Protein AF-A0A957CFU8-F1 (afdb_monomer)

pLDDT: mean 77.12, std 22.47, range [31.42, 98.62]

Sequence (168 aa):
MIFRQISWQINKDLVLYLFSLVLMLSSCGPAPNKDANTLPDQAYPTQLNSSNTAQEGYPVITEENPNGIAVGLDKPIIEGSTIVTGYGPAGLAIQI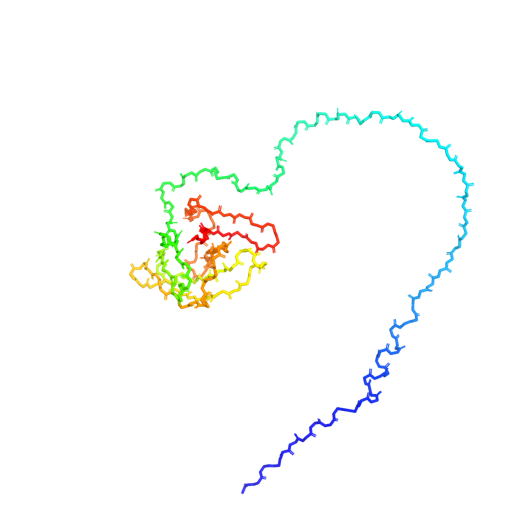INVTFMGEELGTGSIGSDGTFSVPVTPIENGIRIGLLADLNSIGLTNNDVIPGEEAINIPQVGYFIDSFVVR

Mean predicted aligned error: 16.63 Å

Structure (mmCIF, N/CA/C/O backbone):
data_AF-A0A957CFU8-F1
#
_entry.id   AF-A0A957CFU8-F1
#
loop_
_atom_site.group_PDB
_atom_site.id
_atom_site.type_symbol
_atom_site.label_atom_id
_atom_site.label_alt_id
_atom_site.label_comp_id
_atom_site.label_asym_id
_atom_site.label_entity_id
_atom_site.label_seq_id
_atom_site.pdbx_PDB_ins_code
_atom_site.Cartn_x
_atom_site.Cartn_y
_atom_site.Cartn_z
_atom_site.occupancy
_atom_site.B_iso_or_equiv
_atom_site.auth_seq_id
_atom_site.auth_comp_id
_atom_site.auth_asym_id
_atom_site.auth_atom_id
_atom_site.pdbx_PDB_model_num
ATOM 1 N N . MET A 1 1 ? 33.597 -28.863 27.032 1.00 41.53 1 MET A N 1
ATOM 2 C CA . MET A 1 1 ? 33.550 -27.555 26.342 1.00 41.53 1 MET A CA 1
ATOM 3 C C . MET A 1 1 ? 32.626 -26.645 27.132 1.00 41.53 1 MET A C 1
ATOM 5 O O . MET A 1 1 ? 31.442 -26.931 27.205 1.00 41.53 1 MET A O 1
ATOM 9 N N . ILE A 1 2 ? 33.179 -25.638 27.809 1.00 41.94 2 ILE A N 1
ATOM 10 C CA . ILE A 1 2 ? 32.452 -24.693 28.670 1.00 41.94 2 ILE A CA 1
ATOM 11 C C . ILE A 1 2 ? 32.766 -23.304 28.112 1.00 41.94 2 ILE A C 1
ATOM 13 O O . ILE A 1 2 ? 33.896 -22.845 28.254 1.00 41.94 2 ILE A O 1
ATOM 17 N N . PHE A 1 3 ? 31.806 -22.663 27.443 1.00 44.06 3 PHE A N 1
ATOM 18 C CA . PHE A 1 3 ? 31.933 -21.272 26.999 1.00 44.06 3 PHE A CA 1
ATOM 19 C C . PHE A 1 3 ? 31.222 -20.363 28.003 1.00 44.06 3 PHE A C 1
ATOM 21 O O . PHE A 1 3 ? 30.031 -20.507 28.272 1.00 44.06 3 PHE A O 1
ATOM 28 N N . ARG A 1 4 ? 32.008 -19.477 28.620 1.00 48.03 4 ARG A N 1
ATOM 29 C CA . ARG A 1 4 ? 31.594 -18.542 29.668 1.00 48.03 4 ARG A CA 1
ATOM 30 C C . ARG A 1 4 ? 30.866 -17.341 29.061 1.00 48.03 4 ARG A C 1
ATOM 32 O O . ARG A 1 4 ? 31.332 -16.757 28.090 1.00 48.03 4 ARG A O 1
ATOM 39 N N . GLN A 1 5 ? 29.747 -16.979 29.681 1.00 45.47 5 GLN A N 1
ATOM 40 C CA . GLN A 1 5 ? 28.975 -15.764 29.428 1.00 45.47 5 GLN A CA 1
ATOM 41 C C . GLN A 1 5 ? 29.829 -14.520 29.740 1.00 45.47 5 GLN A C 1
ATO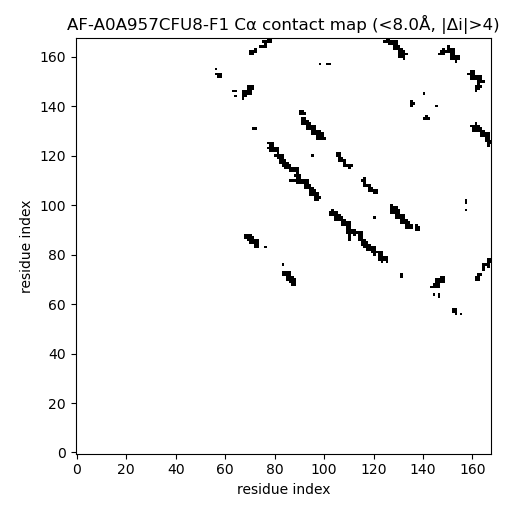M 43 O O . GLN A 1 5 ? 30.378 -14.410 30.838 1.00 45.47 5 GLN A O 1
ATOM 48 N N . ILE A 1 6 ? 29.943 -13.594 28.785 1.00 56.66 6 ILE A N 1
ATOM 49 C CA . ILE A 1 6 ? 30.526 -12.258 28.973 1.00 56.66 6 ILE A CA 1
ATOM 50 C C . ILE A 1 6 ? 29.391 -11.308 29.357 1.00 56.66 6 ILE A C 1
ATOM 52 O O . ILE A 1 6 ? 28.480 -11.058 28.574 1.00 56.66 6 ILE A O 1
ATOM 56 N N . SER A 1 7 ? 29.439 -10.816 30.593 1.00 45.81 7 SER A N 1
ATOM 57 C CA . SER A 1 7 ? 28.526 -9.803 31.117 1.00 45.81 7 SER A CA 1
ATOM 58 C C . SER A 1 7 ? 29.156 -8.426 30.889 1.00 45.81 7 SER A C 1
ATOM 60 O O . SER A 1 7 ? 30.218 -8.138 31.440 1.00 45.81 7 SER A O 1
ATOM 62 N N . TRP A 1 8 ? 28.544 -7.592 30.045 1.00 50.38 8 TRP A N 1
ATOM 63 C CA . TRP A 1 8 ? 28.949 -6.199 29.827 1.00 50.38 8 TRP A CA 1
ATOM 64 C C . TRP A 1 8 ? 28.307 -5.311 30.904 1.00 50.38 8 TRP A C 1
ATOM 66 O O . TRP A 1 8 ? 27.143 -4.931 30.812 1.00 50.38 8 TRP A O 1
ATOM 76 N N . GLN A 1 9 ? 29.066 -4.991 31.952 1.00 56.41 9 GLN A N 1
ATOM 77 C CA . GLN A 1 9 ? 28.704 -3.955 32.922 1.00 56.41 9 GLN A CA 1
ATOM 78 C C . GLN A 1 9 ? 29.098 -2.586 32.352 1.00 56.41 9 GLN A C 1
ATOM 80 O O . GLN A 1 9 ? 30.270 -2.219 32.341 1.00 56.41 9 GLN A O 1
ATOM 85 N N . ILE A 1 10 ? 28.116 -1.834 31.851 1.00 64.25 10 ILE A N 1
ATOM 86 C CA . ILE A 1 10 ? 28.296 -0.434 31.450 1.00 64.25 10 ILE A CA 1
ATOM 87 C C . ILE A 1 10 ? 28.307 0.421 32.726 1.00 64.25 10 ILE A C 1
ATOM 89 O O . ILE A 1 10 ? 27.304 0.507 33.437 1.00 64.25 10 ILE A O 1
ATOM 93 N N . ASN A 1 11 ? 29.454 1.037 33.025 1.00 66.06 11 ASN A N 1
ATOM 94 C CA . ASN A 1 11 ? 29.646 1.886 34.201 1.00 66.06 11 ASN A CA 1
ATOM 95 C C . ASN A 1 11 ? 28.849 3.193 34.055 1.00 66.06 11 ASN A C 1
ATOM 97 O O . ASN A 1 11 ? 29.149 4.024 33.197 1.00 66.06 11 ASN A O 1
ATOM 101 N N . LYS A 1 12 ? 27.841 3.378 34.916 1.00 59.38 12 LYS A N 1
ATOM 102 C CA . LYS A 1 12 ? 26.939 4.547 34.931 1.00 59.38 12 LYS A CA 1
ATOM 103 C C . LYS A 1 12 ? 27.669 5.884 35.120 1.00 59.38 12 LYS A C 1
ATOM 105 O O . LYS A 1 12 ? 27.192 6.905 34.634 1.00 59.38 12 LYS A O 1
ATOM 110 N N . ASP A 1 13 ? 28.851 5.863 35.731 1.00 58.47 13 ASP A N 1
ATOM 111 C CA . ASP A 1 13 ? 29.666 7.059 35.964 1.00 58.47 13 ASP A CA 1
ATOM 112 C C . ASP A 1 13 ? 30.253 7.646 34.666 1.00 58.47 13 ASP A C 1
ATOM 114 O O . ASP A 1 13 ? 30.460 8.855 34.569 1.00 58.47 13 ASP A O 1
ATOM 118 N N . LEU A 1 14 ? 30.449 6.819 33.627 1.00 57.47 14 LEU A N 1
ATOM 119 C CA . LEU A 1 14 ? 30.958 7.265 32.324 1.00 57.47 14 LEU A CA 1
ATOM 120 C C . LEU A 1 14 ? 29.891 8.037 31.521 1.00 57.47 14 LEU A C 1
ATOM 122 O O . LEU A 1 14 ? 30.212 8.977 30.796 1.00 57.47 14 LEU A O 1
ATOM 126 N N . VAL A 1 15 ? 28.614 7.669 31.682 1.00 60.88 15 VAL A N 1
ATOM 127 C CA . VAL A 1 15 ? 27.474 8.327 31.016 1.00 60.88 15 VAL A CA 1
ATOM 128 C C . VAL A 1 15 ? 27.216 9.713 31.616 1.00 60.88 15 VAL A C 1
ATOM 130 O O . VAL A 1 15 ? 26.876 10.648 30.892 1.00 60.88 15 VAL A O 1
ATOM 133 N N . 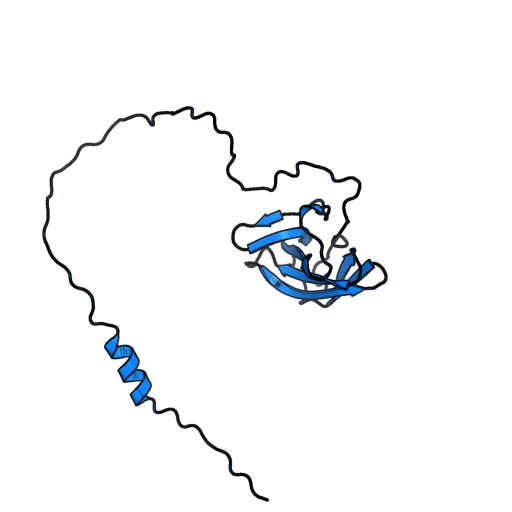LEU A 1 16 ? 27.451 9.875 32.923 1.00 56.53 16 LEU A N 1
ATOM 134 C CA . LEU A 1 16 ? 27.276 11.154 33.613 1.00 56.53 16 LEU A CA 1
ATOM 135 C C . LEU A 1 16 ? 28.310 12.206 33.170 1.00 56.53 16 LEU A C 1
ATOM 137 O O . LEU A 1 16 ? 27.973 13.380 33.019 1.00 56.53 16 LEU A O 1
ATOM 141 N N . TYR A 1 17 ? 29.553 11.789 32.901 1.00 59.34 17 TYR A N 1
ATOM 142 C CA . TYR A 1 17 ? 30.612 12.698 32.448 1.00 59.34 17 TYR A CA 1
ATOM 143 C C . TYR A 1 17 ? 30.419 13.188 31.007 1.00 59.34 17 TYR A C 1
ATOM 145 O O . TYR A 1 17 ? 30.732 14.342 30.715 1.00 59.34 17 TYR A O 1
ATOM 153 N N . LEU A 1 18 ? 29.857 12.360 30.118 1.00 58.09 18 LEU A N 1
ATOM 154 C CA . LEU A 1 18 ? 29.592 12.762 28.732 1.00 58.09 18 LEU A CA 1
ATOM 155 C C . LEU A 1 18 ? 28.492 13.839 28.648 1.00 58.09 18 LEU A C 1
ATOM 157 O O . LEU A 1 18 ? 28.568 14.739 27.816 1.00 58.09 18 LEU A O 1
ATOM 161 N N . PHE A 1 19 ? 27.500 13.784 29.544 1.00 58.03 19 PHE A N 1
ATOM 162 C CA . PHE A 1 19 ? 26.388 14.740 29.576 1.00 58.03 19 PHE A CA 1
ATOM 163 C C . PHE A 1 19 ? 26.793 16.110 30.150 1.00 58.03 19 PHE A C 1
ATOM 165 O O . PHE A 1 19 ? 26.271 17.141 29.732 1.00 58.03 19 PHE A O 1
ATOM 172 N N . SER A 1 20 ? 27.772 16.150 31.062 1.00 57.66 20 SER A N 1
ATOM 173 C CA . SER A 1 20 ? 28.209 17.401 31.699 1.00 57.66 20 SER A CA 1
ATOM 174 C C . SER A 1 20 ? 29.170 18.247 30.847 1.00 57.66 20 SER A C 1
ATOM 176 O O . SER A 1 20 ? 29.364 19.421 31.157 1.00 57.66 20 SER A O 1
ATOM 178 N N . LEU A 1 21 ? 29.762 17.696 29.779 1.00 52.44 21 LEU A N 1
ATOM 179 C CA . LEU A 1 21 ? 30.715 18.417 28.918 1.00 52.44 21 LEU A CA 1
ATOM 180 C C . LEU A 1 21 ? 30.031 19.277 27.832 1.00 52.44 21 LEU A C 1
ATOM 182 O O . LEU A 1 21 ? 30.657 20.169 27.267 1.00 52.44 21 LEU A O 1
ATOM 186 N N . VAL A 1 22 ? 28.741 19.060 27.557 1.00 56.50 22 VAL A N 1
ATOM 187 C CA . VAL A 1 22 ? 28.019 19.712 26.442 1.00 56.50 22 VAL A CA 1
ATOM 188 C C . VAL A 1 22 ? 27.451 21.102 26.806 1.00 56.50 22 VAL A C 1
ATOM 190 O O . VAL A 1 22 ? 27.048 21.856 25.927 1.00 56.50 22 VAL A O 1
ATOM 193 N N . LEU A 1 23 ? 27.472 21.512 28.080 1.00 55.75 23 LEU A N 1
ATOM 194 C CA . LEU A 1 23 ? 26.757 22.709 28.568 1.00 55.75 23 LEU A CA 1
ATOM 195 C C . LEU A 1 23 ? 27.581 24.014 28.676 1.00 55.75 23 LEU A C 1
ATOM 197 O O . LEU A 1 23 ? 27.134 24.955 29.326 1.00 55.75 23 LEU A O 1
ATOM 201 N N . MET A 1 24 ? 28.759 24.123 28.048 1.00 53.00 24 MET A N 1
ATOM 202 C CA . MET A 1 24 ? 29.668 25.279 28.233 1.00 53.00 24 MET A CA 1
ATOM 203 C C . MET A 1 24 ? 29.992 26.073 26.955 1.00 53.00 24 MET A C 1
ATOM 205 O O . MET A 1 24 ? 31.105 26.566 26.797 1.00 53.00 24 MET A O 1
ATOM 209 N N . LEU A 1 25 ? 29.027 26.254 26.047 1.00 58.53 25 LEU A N 1
ATOM 210 C CA . LEU A 1 25 ? 29.159 27.209 24.935 1.00 58.53 25 LEU A CA 1
ATOM 211 C C . LEU A 1 25 ? 27.885 28.047 24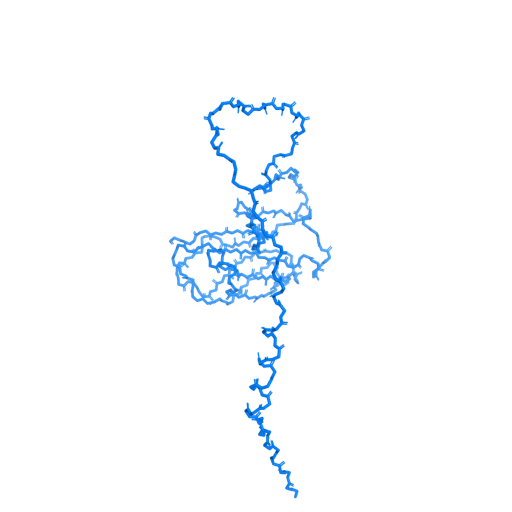.773 1.00 58.53 25 LEU A C 1
ATOM 213 O O . LEU A 1 25 ? 27.052 27.815 23.903 1.00 58.53 25 LEU A O 1
ATOM 217 N N . SER A 1 26 ? 27.733 29.062 25.619 1.00 48.91 26 SER A N 1
ATOM 218 C CA . SER A 1 26 ? 26.830 30.189 25.365 1.00 48.91 26 SER A CA 1
ATOM 219 C C . SER A 1 26 ? 27.528 31.477 25.787 1.00 48.91 26 SER A C 1
ATOM 221 O O . SER A 1 26 ? 27.381 31.970 26.900 1.00 48.91 26 SER A O 1
ATOM 223 N N . SER A 1 27 ? 28.359 31.974 24.871 1.00 44.06 27 SER A N 1
ATOM 224 C CA . SER A 1 27 ? 28.918 33.324 24.894 1.00 44.06 27 SER A CA 1
ATOM 225 C C . SER A 1 27 ? 27.808 34.315 24.530 1.00 44.06 27 SER A C 1
ATOM 227 O O . SER A 1 27 ? 27.194 34.175 23.474 1.00 44.06 27 SER A O 1
ATOM 229 N N . CYS A 1 28 ? 27.531 35.295 25.393 1.00 57.03 28 CYS A N 1
ATOM 230 C CA . CYS A 1 28 ? 26.598 36.386 25.113 1.00 57.03 28 CYS A CA 1
ATOM 231 C C . CYS A 1 28 ? 27.225 37.740 25.478 1.00 57.03 28 CYS A C 1
ATOM 233 O O . CYS A 1 28 ? 27.702 37.926 26.598 1.00 57.03 28 CYS A O 1
ATOM 235 N N . GLY A 1 29 ? 27.170 38.685 24.535 1.00 53.66 29 GLY A N 1
ATOM 236 C CA . GLY A 1 29 ? 27.312 40.132 24.746 1.00 53.66 29 GLY A CA 1
ATOM 237 C C . GLY A 1 29 ? 27.396 40.907 23.412 1.00 53.66 29 GLY A C 1
ATOM 238 O O . GLY A 1 29 ? 27.755 40.285 22.412 1.00 53.66 29 GLY A O 1
ATOM 239 N N . PRO A 1 30 ? 27.174 42.246 23.353 1.00 55.56 30 PRO A N 1
ATOM 240 C CA . PRO A 1 30 ? 26.425 43.115 24.275 1.00 55.56 30 PRO A CA 1
ATOM 241 C C . PRO A 1 30 ? 25.434 44.131 23.611 1.00 55.56 30 PRO A C 1
ATOM 243 O O . PRO A 1 30 ? 25.621 44.560 22.480 1.00 55.56 30 PRO A O 1
ATOM 246 N N . ALA A 1 31 ? 24.471 44.588 24.435 1.00 52.31 31 ALA A N 1
ATOM 247 C CA . ALA A 1 31 ? 23.851 45.933 24.569 1.00 52.31 31 ALA A CA 1
ATOM 248 C C . ALA A 1 31 ? 22.926 46.596 23.493 1.00 52.31 31 ALA A C 1
ATOM 250 O O . ALA A 1 31 ? 22.937 46.229 22.325 1.00 52.31 31 ALA A O 1
ATOM 251 N N . PRO A 1 32 ? 22.062 47.557 23.925 1.00 57.25 32 PRO A N 1
ATOM 252 C CA . PRO A 1 32 ? 20.733 47.824 23.361 1.00 57.25 32 PRO A CA 1
ATOM 253 C C . PRO A 1 32 ? 20.639 49.122 22.541 1.00 57.25 32 PRO A C 1
ATOM 255 O O . PRO A 1 32 ? 21.435 50.033 22.732 1.00 57.25 32 PRO A O 1
ATOM 258 N N . ASN A 1 33 ? 19.565 49.265 21.759 1.00 44.81 33 ASN A N 1
ATOM 259 C CA . ASN A 1 33 ? 18.952 50.569 21.490 1.00 44.81 33 ASN A CA 1
ATOM 260 C C . ASN A 1 33 ? 17.428 50.431 21.517 1.00 44.81 33 ASN A C 1
ATOM 262 O O . ASN A 1 33 ? 16.842 49.643 20.776 1.00 44.81 33 ASN A O 1
ATOM 266 N N . LYS A 1 34 ? 16.802 51.185 22.423 1.00 50.03 34 LYS A N 1
ATOM 267 C CA . LYS A 1 34 ? 15.377 51.491 22.374 1.00 50.03 34 LYS A CA 1
ATOM 268 C C . LYS A 1 34 ? 15.245 52.793 21.607 1.00 50.03 34 LYS A C 1
ATOM 270 O O . LYS A 1 34 ? 15.693 53.802 22.127 1.00 50.03 34 LYS A O 1
ATOM 275 N N . ASP A 1 35 ? 14.558 52.759 20.477 1.00 50.06 35 ASP A N 1
ATOM 276 C CA . ASP A 1 35 ? 13.787 53.903 20.011 1.00 50.06 35 ASP A CA 1
ATOM 277 C C . ASP A 1 35 ? 12.414 53.412 19.560 1.00 50.06 35 ASP A C 1
ATOM 279 O O . ASP A 1 35 ? 12.247 52.318 19.018 1.00 50.06 35 ASP A O 1
ATOM 283 N N . ALA A 1 36 ? 11.418 54.188 19.961 1.00 43.41 36 ALA A N 1
ATOM 284 C CA . ALA A 1 36 ? 10.029 53.808 20.084 1.00 43.41 36 ALA A CA 1
ATOM 285 C C . ALA A 1 36 ? 9.217 54.078 18.809 1.00 43.41 36 ALA A C 1
ATOM 287 O O . ALA A 1 36 ? 9.508 55.002 18.063 1.00 43.41 36 ALA A O 1
ATOM 288 N N . ASN A 1 37 ? 8.144 53.292 18.666 1.00 46.75 37 ASN A N 1
ATOM 289 C CA . ASN A 1 37 ? 6.879 53.569 17.976 1.00 46.75 37 ASN A CA 1
ATOM 290 C C . ASN A 1 37 ? 6.905 54.344 16.648 1.00 46.75 37 ASN A C 1
ATOM 292 O O . ASN A 1 37 ? 7.042 55.560 16.635 1.00 46.75 37 ASN A O 1
ATOM 296 N N . THR A 1 38 ? 6.494 53.668 15.571 1.00 36.66 38 THR A N 1
ATOM 297 C CA . THR A 1 38 ? 5.437 54.152 14.655 1.00 36.66 38 THR A CA 1
ATOM 298 C C . THR A 1 38 ? 4.966 53.002 13.750 1.00 36.66 38 THR A C 1
ATOM 300 O O . THR A 1 38 ? 5.670 52.561 12.853 1.00 36.66 38 THR A O 1
ATOM 303 N N . LEU A 1 39 ? 3.755 52.499 13.994 1.00 47.50 39 LEU A N 1
ATOM 304 C CA . LEU A 1 39 ? 2.855 52.032 12.929 1.00 47.50 39 LEU A CA 1
ATOM 305 C C . LEU A 1 39 ? 1.893 53.211 12.672 1.00 47.50 39 LEU A C 1
ATOM 307 O O . LEU A 1 39 ? 1.608 53.914 13.648 1.00 47.50 39 LEU A O 1
ATOM 311 N N . PRO A 1 40 ? 1.365 53.452 11.453 1.00 49.12 40 PRO A N 1
ATOM 312 C CA . PRO A 1 40 ? 1.005 52.431 10.464 1.00 49.12 40 PRO A CA 1
ATOM 313 C C . PRO A 1 40 ? 1.287 52.811 8.987 1.00 49.12 40 PRO A C 1
ATOM 315 O O . PRO A 1 40 ? 1.753 53.901 8.676 1.00 49.12 40 PRO A O 1
ATOM 318 N N . ASP A 1 41 ? 0.892 51.901 8.093 1.00 41.19 41 ASP A N 1
ATOM 319 C CA . ASP A 1 41 ? 0.455 52.175 6.715 1.00 41.19 41 ASP A CA 1
ATOM 320 C C . ASP A 1 41 ? 1.527 52.220 5.607 1.00 41.19 41 ASP A C 1
ATOM 322 O O . ASP A 1 41 ? 1.958 53.269 5.128 1.00 41.19 41 ASP A O 1
ATOM 326 N N . GLN A 1 42 ? 1.899 51.034 5.118 1.00 38.06 42 GLN A N 1
ATOM 327 C CA . GLN A 1 42 ? 2.318 50.858 3.728 1.00 38.06 42 GLN A CA 1
ATOM 328 C C . GLN A 1 42 ? 1.628 49.616 3.166 1.00 38.06 42 GLN A C 1
ATOM 330 O O . GLN A 1 42 ? 1.841 48.494 3.630 1.00 38.06 42 GLN A O 1
ATOM 335 N N . ALA A 1 43 ? 0.765 49.859 2.181 1.00 38.59 43 ALA A N 1
ATOM 336 C CA . ALA A 1 43 ? 0.138 48.860 1.337 1.00 38.59 43 ALA A CA 1
ATOM 337 C C . ALA A 1 43 ? 1.168 47.835 0.839 1.00 38.59 43 ALA A C 1
ATOM 339 O O . ALA A 1 43 ? 2.268 48.201 0.426 1.00 38.59 43 ALA A O 1
ATOM 340 N N . TYR A 1 44 ? 0.796 46.554 0.845 1.00 41.84 44 TYR A N 1
ATOM 341 C CA . TYR A 1 44 ? 1.590 45.517 0.193 1.00 41.84 44 TYR A CA 1
ATOM 342 C C . TYR A 1 44 ? 1.733 45.885 -1.294 1.00 41.84 44 TYR A C 1
ATOM 344 O O . TYR A 1 44 ? 0.708 46.006 -1.974 1.00 41.84 44 TYR A O 1
ATOM 352 N N . PRO A 1 45 ? 2.949 46.068 -1.838 1.00 51.50 45 PRO A N 1
ATOM 353 C CA . PRO A 1 45 ? 3.095 46.190 -3.276 1.00 51.50 45 PRO A CA 1
ATOM 354 C C . PRO A 1 45 ? 2.681 44.856 -3.906 1.00 51.50 45 PRO A C 1
ATOM 356 O O . PRO A 1 45 ? 3.310 43.822 -3.684 1.00 51.50 45 PRO A O 1
ATOM 359 N N . THR A 1 46 ? 1.619 44.872 -4.712 1.00 43.09 46 THR A N 1
ATOM 360 C CA . THR A 1 46 ? 1.367 43.814 -5.692 1.00 43.09 46 THR A CA 1
ATOM 361 C C . THR A 1 46 ? 2.406 43.985 -6.792 1.00 43.09 46 THR A C 1
ATOM 363 O O . THR A 1 46 ? 2.206 44.718 -7.757 1.00 43.09 46 THR A O 1
ATOM 366 N N . GLN A 1 47 ? 3.554 43.326 -6.645 1.00 40.00 47 GLN A N 1
ATOM 367 C CA . GLN A 1 47 ? 4.367 43.026 -7.812 1.00 40.00 47 GLN A CA 1
ATOM 368 C C . GLN A 1 47 ? 3.695 41.868 -8.538 1.00 40.00 47 GLN A C 1
ATOM 370 O O . GLN A 1 47 ? 3.776 40.712 -8.126 1.00 40.00 47 GLN A O 1
ATOM 375 N N . LEU A 1 48 ? 2.984 42.214 -9.609 1.00 45.28 48 LEU A N 1
ATOM 376 C CA . LEU A 1 48 ? 2.477 41.275 -10.595 1.00 45.28 48 LEU A CA 1
ATOM 377 C C . LEU A 1 48 ? 3.679 40.722 -11.373 1.00 45.28 48 LEU A C 1
ATOM 379 O O . LEU A 1 48 ? 3.988 41.152 -12.481 1.00 45.28 48 LEU A O 1
ATOM 383 N N . ASN A 1 49 ? 4.404 39.801 -10.744 1.00 31.42 49 ASN A N 1
ATOM 384 C CA . ASN A 1 49 ? 5.375 38.966 -11.424 1.00 31.42 49 ASN A CA 1
ATOM 385 C C . ASN A 1 49 ? 4.599 37.796 -12.019 1.00 31.42 49 ASN A C 1
ATOM 387 O O . ASN A 1 49 ? 4.290 36.821 -11.337 1.00 31.42 49 ASN A O 1
ATOM 391 N N . SER A 1 50 ? 4.253 37.928 -13.297 1.00 44.56 50 SER A N 1
ATOM 392 C CA . SER A 1 50 ? 3.744 36.839 -14.124 1.00 44.56 50 SER A CA 1
ATOM 393 C C . SER A 1 50 ? 4.839 35.792 -14.336 1.00 44.56 50 SER A C 1
ATOM 395 O O . SER A 1 50 ? 5.480 35.745 -15.381 1.00 44.56 50 SER A O 1
ATOM 397 N N . SER A 1 51 ? 5.019 34.949 -13.327 1.00 35.16 51 SER A N 1
ATOM 398 C CA . SER A 1 51 ? 5.645 33.635 -13.417 1.00 35.16 51 SER A CA 1
ATOM 399 C C . SER A 1 51 ? 4.708 32.679 -12.686 1.00 35.16 51 SER A C 1
ATOM 401 O O . SER A 1 51 ? 4.826 32.477 -11.481 1.00 35.16 51 SER A O 1
ATOM 403 N N . ASN A 1 52 ? 3.711 32.147 -13.395 1.00 47.22 52 ASN A N 1
ATOM 404 C CA . ASN A 1 52 ? 2.876 31.074 -12.866 1.00 47.22 52 ASN A CA 1
ATOM 405 C C . ASN A 1 52 ? 3.749 29.832 -12.638 1.00 47.22 52 ASN A C 1
ATOM 407 O O . ASN A 1 52 ? 3.978 29.059 -13.562 1.00 47.22 52 ASN A O 1
ATOM 411 N N . THR A 1 53 ? 4.169 29.609 -11.401 1.00 34.47 53 THR A N 1
ATOM 412 C CA . THR A 1 53 ? 4.276 28.258 -10.844 1.00 34.47 53 THR A CA 1
ATOM 413 C C . THR A 1 53 ? 3.494 28.276 -9.550 1.00 34.47 53 THR A C 1
ATOM 415 O O . THR A 1 53 ? 3.942 28.799 -8.529 1.00 34.47 53 THR A O 1
ATOM 418 N N . ALA A 1 54 ? 2.255 27.811 -9.669 1.00 41.28 54 ALA A N 1
ATOM 419 C CA . ALA A 1 54 ? 1.349 27.579 -8.570 1.00 41.28 54 ALA A CA 1
ATOM 420 C C . ALA A 1 54 ? 2.048 26.786 -7.458 1.00 41.28 54 ALA A C 1
ATOM 422 O O . ALA A 1 54 ? 2.810 25.861 -7.705 1.00 41.28 54 ALA A O 1
ATOM 423 N N . GLN A 1 55 ? 1.754 27.186 -6.230 1.00 34.56 55 GLN A N 1
ATOM 424 C CA . GLN A 1 55 ? 1.978 26.464 -4.988 1.00 34.56 55 GLN A CA 1
ATOM 425 C C . GLN A 1 55 ? 1.670 24.959 -5.166 1.00 34.56 55 GLN A C 1
ATOM 427 O O . GLN A 1 55 ? 0.508 24.573 -5.276 1.00 34.56 55 GLN A O 1
ATOM 432 N N . GLU A 1 56 ? 2.720 24.135 -5.241 1.00 49.31 56 GLU A N 1
ATOM 433 C CA . GLU A 1 56 ? 2.702 22.687 -5.520 1.00 49.31 56 GLU A CA 1
ATOM 434 C C . GLU A 1 56 ? 2.042 21.904 -4.367 1.00 49.31 56 GLU A C 1
ATOM 436 O O . GLU A 1 56 ? 2.704 21.366 -3.482 1.00 49.31 56 GLU A O 1
ATOM 441 N N . GLY A 1 57 ? 0.710 21.914 -4.321 1.00 49.41 57 GLY A N 1
ATOM 442 C CA . GLY A 1 57 ? -0.091 21.186 -3.329 1.00 49.41 57 GLY A CA 1
ATOM 443 C C . GLY A 1 57 ? -0.830 19.964 -3.876 1.00 49.41 57 GLY A C 1
ATOM 444 O O . GLY A 1 57 ? -1.406 19.220 -3.094 1.00 49.41 57 GLY A O 1
ATOM 445 N N . TYR A 1 58 ? -0.828 19.748 -5.190 1.00 50.69 58 TYR A N 1
ATOM 446 C CA . TYR A 1 58 ? -1.439 18.600 -5.863 1.00 50.69 58 TYR A CA 1
ATOM 447 C C . TYR A 1 58 ? -0.645 18.331 -7.146 1.00 50.69 58 TYR A C 1
ATOM 449 O O . TYR A 1 58 ? -0.247 19.300 -7.797 1.00 50.69 58 TYR A O 1
ATOM 457 N N . PRO A 1 59 ? -0.405 17.067 -7.536 1.00 50.88 59 PRO A N 1
ATOM 458 C CA . PRO A 1 59 ? 0.184 16.789 -8.836 1.00 50.88 59 PRO A CA 1
ATOM 459 C C . PRO A 1 59 ? -0.745 17.329 -9.930 1.00 50.88 59 PRO A C 1
ATOM 461 O O . PRO A 1 59 ? -1.916 16.957 -10.011 1.00 50.88 59 PRO A O 1
ATOM 464 N N . VAL A 1 60 ? -0.225 18.211 -10.785 1.00 45.00 60 VAL A N 1
ATOM 465 C CA . VAL A 1 60 ? -0.832 18.456 -12.094 1.00 45.00 60 VAL A CA 1
ATOM 466 C C . VAL A 1 60 ? -0.556 17.200 -12.918 1.00 45.00 60 VAL A C 1
ATOM 468 O O . VAL A 1 60 ? 0.539 17.024 -13.445 1.00 45.00 60 VAL A O 1
ATOM 471 N N . ILE A 1 61 ? -1.535 16.297 -12.988 1.00 54.66 61 ILE A N 1
ATOM 472 C CA . ILE A 1 61 ? -1.560 15.197 -13.960 1.00 54.66 61 ILE A CA 1
ATOM 473 C C . ILE A 1 61 ? -1.785 15.794 -15.351 1.00 54.66 61 ILE A C 1
ATOM 475 O O . ILE A 1 61 ? -2.898 15.862 -15.866 1.00 54.66 61 ILE A O 1
ATOM 479 N N . THR A 1 62 ? -0.714 16.309 -15.940 1.00 55.25 62 THR A N 1
ATOM 480 C CA . THR A 1 62 ? -0.638 16.559 -17.377 1.00 55.25 62 THR A CA 1
ATOM 481 C C . THR A 1 62 ? -0.050 15.317 -18.020 1.00 55.25 62 THR A C 1
ATOM 483 O O . THR A 1 62 ? 1.052 14.925 -17.659 1.00 55.25 62 THR A O 1
ATOM 486 N N . GLU A 1 63 ? -0.791 14.765 -18.982 1.00 54.28 63 GLU A N 1
ATOM 487 C CA . GLU A 1 63 ? -0.498 13.571 -19.790 1.00 54.28 63 GLU A CA 1
ATOM 488 C C . GLU A 1 63 ? -1.122 12.279 -19.239 1.00 54.28 63 GLU A C 1
ATOM 490 O O . GLU A 1 63 ? -0.509 11.489 -18.528 1.00 54.28 63 GLU A O 1
ATOM 495 N N . GLU A 1 64 ? -2.379 12.044 -19.632 1.00 62.94 64 GLU A N 1
ATOM 496 C CA . GLU A 1 64 ? -2.938 10.696 -19.737 1.00 62.94 64 GLU A CA 1
ATOM 497 C C . GLU A 1 64 ? -2.012 9.917 -20.680 1.00 62.94 64 GLU A C 1
ATOM 499 O O . GLU A 1 64 ? -2.083 10.085 -21.893 1.00 62.94 64 GLU A O 1
ATOM 504 N N . ASN A 1 65 ? -1.063 9.155 -20.134 1.00 68.12 65 ASN A N 1
ATOM 505 C CA . ASN A 1 65 ? -0.247 8.232 -20.910 1.00 68.12 65 ASN A CA 1
ATOM 506 C C . ASN A 1 65 ? -1.160 7.056 -21.295 1.00 68.12 65 ASN A C 1
ATOM 508 O O . ASN A 1 65 ? -1.415 6.199 -20.446 1.00 68.12 65 ASN A O 1
ATOM 512 N N . PRO A 1 66 ? -1.659 6.968 -22.545 1.00 67.75 66 PRO A N 1
ATOM 513 C CA . PRO A 1 66 ? -2.604 5.919 -22.926 1.00 67.75 66 PRO A CA 1
ATOM 514 C C . PRO A 1 66 ? -1.961 4.522 -22.929 1.00 67.75 66 PRO A C 1
ATOM 516 O O . PRO A 1 66 ? -2.667 3.523 -23.019 1.00 67.75 66 PRO A O 1
ATOM 519 N N . ASN A 1 67 ? -0.628 4.449 -22.833 1.00 81.50 67 ASN A N 1
ATOM 520 C CA . ASN A 1 67 ? 0.143 3.214 -22.692 1.00 81.50 67 ASN A CA 1
ATOM 521 C C . ASN A 1 67 ? 0.696 3.031 -21.268 1.00 81.50 67 ASN A C 1
ATOM 523 O O . ASN A 1 67 ? 1.586 2.206 -21.062 1.00 81.50 67 ASN A O 1
ATOM 527 N N . GLY A 1 68 ? 0.235 3.832 -20.308 1.00 83.62 68 GLY A N 1
ATOM 528 C CA . GLY A 1 68 ? 0.716 3.769 -18.942 1.00 83.62 68 GLY A CA 1
ATOM 529 C C . GLY A 1 68 ? 0.295 2.475 -18.243 1.00 83.62 68 GLY A C 1
ATOM 530 O O . GLY A 1 68 ? -0.661 1.791 -18.611 1.00 83.62 68 GLY A O 1
ATOM 531 N N . ILE A 1 69 ? 1.050 2.134 -17.213 1.00 91.25 69 ILE A N 1
ATOM 532 C CA . ILE A 1 69 ? 0.909 0.913 -16.436 1.00 91.25 69 ILE A CA 1
ATOM 533 C C . ILE A 1 69 ? -0.014 1.189 -15.255 1.00 91.25 69 ILE A C 1
ATOM 535 O O . ILE A 1 69 ? 0.264 2.061 -14.436 1.00 91.25 69 ILE A O 1
ATOM 539 N N . ALA A 1 70 ? -1.098 0.429 -15.142 1.00 92.31 70 ALA A N 1
ATOM 540 C CA . ALA A 1 70 ? -2.035 0.579 -14.038 1.00 92.31 70 ALA A CA 1
ATOM 541 C C . ALA A 1 70 ? -1.526 -0.142 -12.778 1.00 92.31 70 ALA A C 1
ATOM 543 O O . ALA A 1 70 ? -1.130 -1.309 -12.837 1.00 92.31 70 ALA A O 1
ATOM 544 N N . VAL A 1 71 ? -1.563 0.553 -11.642 1.00 94.94 71 VAL A N 1
ATOM 545 C CA . VAL A 1 71 ? -1.268 0.020 -10.305 1.00 94.94 71 VAL A CA 1
ATOM 546 C C . VAL A 1 71 ? -2.303 0.599 -9.351 1.00 94.94 71 VAL A C 1
ATOM 548 O O . VAL A 1 71 ? -2.505 1.812 -9.343 1.00 94.94 71 VAL A O 1
ATOM 551 N N . GLY A 1 72 ? -2.961 -0.234 -8.549 1.00 96.00 72 GLY A N 1
ATOM 552 C CA . GLY A 1 72 ? -4.049 0.261 -7.708 1.00 96.00 72 GLY A CA 1
ATOM 553 C C . GLY A 1 72 ? -4.525 -0.711 -6.642 1.00 96.00 72 GLY A C 1
ATOM 554 O O . GLY A 1 72 ? -4.149 -1.885 -6.623 1.00 96.00 72 GLY A O 1
ATOM 555 N N . LEU A 1 73 ? -5.352 -0.179 -5.745 1.00 97.50 73 LEU A N 1
ATOM 556 C CA . LEU A 1 73 ? -6.032 -0.914 -4.685 1.00 97.50 73 LEU A CA 1
ATOM 557 C C . LEU A 1 73 ? -7.396 -1.403 -5.178 1.00 97.50 73 LEU A C 1
ATOM 559 O O . LEU A 1 73 ? -8.107 -0.682 -5.883 1.00 97.50 73 LEU A O 1
ATOM 563 N N . ASP A 1 74 ? -7.808 -2.585 -4.728 1.00 97.50 74 ASP A N 1
ATOM 564 C CA . ASP A 1 74 ? -9.200 -3.000 -4.871 1.00 97.50 74 ASP A CA 1
ATOM 565 C C . ASP A 1 74 ? -10.058 -2.259 -3.841 1.00 97.50 74 ASP A C 1
ATOM 567 O O . ASP A 1 74 ? -9.764 -2.231 -2.643 1.00 97.50 74 ASP A O 1
ATOM 571 N N . LYS A 1 75 ? -11.138 -1.640 -4.318 1.00 95.88 75 LYS A N 1
ATOM 572 C CA . LYS A 1 75 ? -12.039 -0.806 -3.517 1.00 95.88 75 LYS A CA 1
ATOM 573 C C . LYS A 1 75 ? -13.467 -1.372 -3.565 1.00 95.88 75 LYS A C 1
ATOM 575 O O . LYS A 1 75 ? -13.868 -1.911 -4.598 1.00 95.88 75 LYS A O 1
ATOM 580 N N . PRO A 1 76 ? -14.275 -1.201 -2.503 1.00 96.31 76 PRO A N 1
ATOM 581 C CA . PRO A 1 76 ? -13.951 -0.505 -1.258 1.00 96.31 76 PRO A CA 1
ATOM 582 C C . PRO A 1 76 ? -13.126 -1.361 -0.287 1.00 96.31 76 PRO A C 1
ATOM 584 O O . PRO A 1 76 ? -13.282 -2.579 -0.234 1.00 96.31 76 PRO A O 1
ATOM 587 N N . ILE A 1 77 ? -12.317 -0.698 0.541 1.00 96.69 77 ILE A N 1
ATOM 588 C CA . ILE A 1 77 ? -11.679 -1.308 1.715 1.00 96.69 77 ILE A CA 1
ATOM 589 C C . ILE A 1 77 ? -12.580 -1.060 2.928 1.00 96.69 77 ILE A C 1
ATOM 591 O O . ILE A 1 77 ? -12.955 0.080 3.202 1.00 96.69 77 ILE A O 1
ATOM 595 N N . ILE A 1 78 ? -12.933 -2.128 3.639 1.00 96.50 78 ILE A N 1
ATOM 596 C CA . ILE A 1 78 ? -13.866 -2.103 4.775 1.00 96.50 78 ILE A CA 1
ATOM 597 C C . ILE A 1 78 ? -13.132 -2.092 6.119 1.00 96.50 78 ILE A C 1
ATOM 599 O O . ILE A 1 78 ? -12.031 -2.637 6.242 1.00 96.50 78 ILE A O 1
ATOM 603 N N . GLU A 1 79 ? -13.756 -1.497 7.138 1.00 97.56 79 GLU A N 1
ATOM 604 C CA . GLU A 1 79 ? -13.245 -1.523 8.513 1.00 97.56 79 GLU A CA 1
ATOM 605 C C . GLU A 1 79 ? -13.013 -2.962 9.010 1.00 97.56 79 GLU A C 1
ATOM 607 O O . GLU A 1 79 ? -13.731 -3.899 8.655 1.00 97.56 79 GLU A O 1
ATOM 612 N N . GLY A 1 80 ? -11.968 -3.153 9.813 1.00 97.25 80 GLY A N 1
ATOM 613 C CA . GLY A 1 80 ? -11.562 -4.459 10.328 1.00 97.25 80 GLY A CA 1
ATOM 614 C C . GLY A 1 80 ? -10.870 -5.370 9.309 1.00 97.25 80 GLY A C 1
ATOM 615 O O . GLY A 1 80 ? -10.475 -6.476 9.679 1.00 97.25 80 GLY A O 1
ATOM 616 N N . SER A 1 81 ? -10.685 -4.935 8.056 1.00 97.88 81 SER A N 1
ATOM 617 C CA . SER A 1 81 ? -9.915 -5.694 7.063 1.00 97.88 81 SER A CA 1
ATOM 618 C C . SER A 1 81 ? -8.506 -5.982 7.572 1.00 97.88 81 SER A C 1
ATOM 620 O O . SER A 1 81 ? -7.805 -5.083 8.029 1.00 97.88 81 SER A O 1
ATOM 622 N N . THR A 1 82 ? -8.083 -7.239 7.455 1.00 98.19 82 THR A N 1
ATOM 623 C CA . THR A 1 82 ? -6.720 -7.697 7.779 1.00 98.19 82 THR A CA 1
ATOM 624 C C . THR A 1 82 ? -5.927 -8.090 6.535 1.00 98.19 82 THR A C 1
ATOM 626 O O . THR A 1 82 ? -4.809 -8.590 6.636 1.00 98.19 82 THR A O 1
ATOM 629 N N . ILE A 1 83 ? -6.530 -7.940 5.357 1.00 98.25 83 ILE A N 1
ATOM 630 C CA . ILE A 1 83 ? -5.932 -8.211 4.053 1.00 98.25 83 ILE A CA 1
ATOM 631 C C . ILE A 1 83 ? -6.345 -7.068 3.131 1.00 98.25 83 ILE A C 1
ATOM 633 O O . ILE A 1 83 ? -7.518 -6.697 3.102 1.00 98.25 83 ILE A O 1
ATOM 637 N N . VAL A 1 84 ? -5.387 -6.540 2.376 1.00 98.31 84 VAL A N 1
ATOM 638 C CA . VAL A 1 84 ? -5.624 -5.571 1.302 1.00 98.31 84 VAL A CA 1
ATOM 639 C C . VAL A 1 84 ? -5.193 -6.196 -0.017 1.00 98.31 84 VAL A C 1
ATOM 641 O O . VAL A 1 84 ? -4.107 -6.779 -0.108 1.00 98.31 84 VAL A O 1
ATOM 644 N N . THR A 1 85 ? -6.049 -6.080 -1.027 1.00 98.50 85 THR A N 1
ATOM 645 C CA . THR A 1 85 ? -5.793 -6.581 -2.377 1.00 98.50 85 THR A CA 1
ATOM 646 C C . THR A 1 85 ? -5.693 -5.444 -3.384 1.00 98.50 85 THR A C 1
ATOM 648 O O . THR A 1 85 ? -6.072 -4.301 -3.113 1.00 98.50 85 THR A O 1
ATOM 651 N N . GLY A 1 86 ? -5.132 -5.764 -4.540 1.00 97.94 86 GLY A N 1
ATOM 652 C CA . GLY A 1 86 ? -5.000 -4.841 -5.651 1.00 97.94 86 GLY A CA 1
ATOM 653 C C . GLY A 1 86 ? -4.224 -5.464 -6.799 1.00 97.94 86 GLY A C 1
ATOM 654 O O . GLY A 1 86 ? -3.996 -6.678 -6.842 1.00 97.94 86 GLY A O 1
ATOM 655 N N . TYR A 1 87 ? -3.805 -4.617 -7.732 1.00 97.50 87 TYR A N 1
ATOM 656 C CA . TYR A 1 87 ? -3.249 -5.036 -9.013 1.00 97.50 87 TYR A CA 1
ATOM 657 C C . TYR A 1 87 ? -2.051 -4.187 -9.446 1.00 97.50 87 TYR A C 1
ATOM 659 O O . TYR A 1 87 ? -1.861 -3.055 -8.994 1.00 97.50 87 TYR A O 1
ATOM 667 N N . GLY A 1 88 ? -1.242 -4.747 -10.346 1.00 96.06 88 GLY A N 1
ATOM 668 C CA . GLY A 1 88 ? -0.123 -4.067 -10.993 1.00 96.06 88 GLY A CA 1
ATOM 669 C C . GLY A 1 88 ? 0.853 -5.028 -11.685 1.00 96.06 88 GLY A C 1
ATOM 670 O O . GLY A 1 88 ? 0.550 -6.207 -11.871 1.00 96.06 88 GLY A O 1
ATOM 671 N N . PRO A 1 89 ? 2.039 -4.553 -12.095 1.00 95.69 89 PRO A N 1
ATOM 672 C CA . PRO A 1 89 ? 3.071 -5.387 -12.705 1.00 95.69 89 PRO A CA 1
ATOM 673 C C . PRO A 1 89 ? 3.623 -6.448 -11.760 1.00 95.69 89 PRO A C 1
ATOM 675 O O . PRO A 1 89 ? 3.962 -6.155 -10.616 1.00 95.69 89 PRO A O 1
ATOM 678 N N . ALA A 1 90 ? 3.815 -7.660 -12.275 1.00 97.12 90 ALA A N 1
ATOM 679 C CA . ALA A 1 90 ? 4.449 -8.744 -11.535 1.00 97.12 90 ALA A CA 1
ATOM 680 C C . ALA A 1 90 ? 5.847 -8.364 -11.018 1.00 97.12 90 ALA A C 1
ATOM 682 O O . ALA A 1 90 ? 6.657 -7.778 -11.737 1.00 97.12 90 ALA A O 1
ATOM 683 N N . GLY A 1 91 ? 6.146 -8.752 -9.778 1.00 96.12 91 GLY A N 1
ATOM 684 C CA . GLY A 1 91 ? 7.435 -8.507 -9.132 1.00 96.12 91 GLY A CA 1
ATOM 685 C C . GLY A 1 91 ? 7.611 -7.100 -8.556 1.00 96.12 91 GLY A C 1
ATOM 686 O O . GLY A 1 91 ? 8.607 -6.868 -7.874 1.00 96.12 91 GLY A O 1
ATOM 687 N N . LEU A 1 92 ? 6.659 -6.184 -8.768 1.00 97.50 92 LEU A N 1
ATOM 688 C CA . LEU A 1 92 ? 6.693 -4.848 -8.177 1.00 97.50 92 LEU A CA 1
ATOM 689 C C . LEU A 1 92 ? 6.573 -4.940 -6.649 1.00 97.50 92 LEU A C 1
ATOM 691 O O . LEU A 1 92 ? 5.608 -5.509 -6.134 1.00 97.50 92 LEU A O 1
ATOM 695 N N . ALA A 1 93 ? 7.543 -4.379 -5.927 1.00 97.62 93 ALA A N 1
ATOM 696 C CA . ALA A 1 93 ? 7.481 -4.267 -4.472 1.00 97.62 93 ALA A CA 1
ATOM 697 C C . ALA A 1 93 ? 6.545 -3.121 -4.050 1.00 97.62 93 ALA A C 1
ATOM 699 O O . ALA A 1 93 ? 6.608 -2.022 -4.608 1.00 97.62 93 ALA A O 1
ATOM 700 N N . ILE A 1 94 ? 5.691 -3.374 -3.056 1.00 97.94 94 ILE A N 1
ATOM 701 C CA . ILE A 1 94 ? 4.650 -2.448 -2.594 1.00 97.94 94 ILE A CA 1
ATOM 702 C C . ILE A 1 94 ? 4.609 -2.317 -1.068 1.00 97.94 94 ILE A C 1
ATOM 704 O O . ILE A 1 94 ? 5.012 -3.222 -0.331 1.00 97.94 94 ILE A O 1
ATOM 708 N N . GLN A 1 95 ? 4.070 -1.192 -0.598 1.00 97.69 95 GLN A N 1
ATOM 709 C CA . GLN A 1 95 ? 3.790 -0.933 0.814 1.00 97.69 95 GLN A CA 1
ATOM 710 C C . GLN A 1 95 ? 2.393 -0.332 0.970 1.00 97.69 95 GLN A C 1
ATOM 712 O O . GLN A 1 95 ? 1.991 0.549 0.206 1.00 97.69 95 GLN A O 1
ATOM 717 N N . ILE A 1 96 ? 1.671 -0.811 1.978 1.00 98.12 96 ILE A N 1
ATOM 718 C CA . ILE A 1 96 ? 0.357 -0.316 2.375 1.00 98.12 96 ILE A CA 1
ATOM 719 C C . ILE A 1 96 ? 0.538 0.528 3.631 1.00 98.12 96 ILE A C 1
ATOM 721 O O . ILE A 1 96 ? 1.076 0.056 4.632 1.00 98.12 96 ILE A O 1
ATOM 725 N N . ILE A 1 97 ? 0.090 1.778 3.568 1.00 97.31 97 ILE A N 1
ATOM 726 C CA . ILE A 1 97 ? 0.402 2.811 4.556 1.00 97.31 97 ILE A CA 1
ATOM 727 C C . ILE A 1 97 ? -0.880 3.456 5.093 1.00 97.31 97 ILE A C 1
ATOM 729 O O . ILE A 1 97 ? -1.813 3.727 4.337 1.00 97.31 97 ILE A O 1
ATOM 733 N N . ASN A 1 98 ? -0.911 3.775 6.385 1.00 96.50 98 ASN A N 1
ATOM 734 C CA . ASN A 1 98 ? -1.894 4.669 6.984 1.00 96.50 98 ASN A CA 1
ATOM 735 C C . ASN A 1 98 ? -1.482 6.128 6.746 1.00 96.50 98 ASN A C 1
ATOM 737 O O . ASN A 1 98 ? -0.633 6.693 7.439 1.00 96.50 98 ASN A O 1
ATOM 741 N N . VAL A 1 99 ? -2.117 6.759 5.764 1.00 95.44 99 VAL A N 1
ATOM 742 C CA . VAL A 1 99 ? -1.856 8.151 5.379 1.00 95.44 99 VAL A CA 1
ATOM 743 C C . VAL A 1 99 ? -2.308 9.127 6.470 1.00 95.44 99 VAL A C 1
ATOM 745 O O . VAL A 1 99 ? -1.689 10.173 6.651 1.00 95.44 99 VAL A O 1
ATOM 748 N N . THR A 1 100 ? -3.363 8.797 7.223 1.00 93.56 100 THR A N 1
ATOM 749 C CA . THR A 1 100 ? -3.894 9.663 8.290 1.00 93.56 100 THR A CA 1
ATOM 750 C C . THR A 1 100 ? -2.929 9.768 9.474 1.00 93.56 100 THR A C 1
ATOM 752 O O . THR A 1 100 ? -2.816 10.833 10.080 1.00 93.56 100 THR A O 1
ATOM 755 N N . PHE A 1 101 ? -2.207 8.690 9.794 1.00 89.00 101 PHE A N 1
ATOM 756 C CA . PHE A 1 101 ? -1.322 8.610 10.959 1.00 89.00 101 PHE A CA 1
ATOM 757 C C . PHE A 1 101 ? 0.161 8.737 10.578 1.00 89.00 101 PHE A C 1
ATOM 759 O O . PHE A 1 101 ? 0.971 7.852 10.829 1.00 89.00 101 PHE A O 1
ATOM 766 N N . MET A 1 102 ? 0.521 9.857 9.940 1.00 87.38 102 MET A N 1
ATOM 767 C CA . MET A 1 102 ? 1.907 10.199 9.565 1.00 87.38 102 MET A CA 1
ATOM 768 C C . MET A 1 102 ? 2.630 9.157 8.690 1.00 87.38 102 MET A C 1
ATOM 770 O O . MET A 1 102 ? 3.859 9.117 8.677 1.00 87.38 102 MET A O 1
ATOM 774 N N . GLY A 1 103 ? 1.894 8.340 7.936 1.00 90.56 103 GLY A N 1
ATOM 775 C CA . GLY A 1 103 ? 2.495 7.340 7.061 1.00 90.56 103 GLY A CA 1
ATOM 776 C C . GLY A 1 103 ? 2.935 6.059 7.775 1.00 90.56 103 GLY A C 1
ATOM 777 O O . GLY A 1 103 ? 3.914 5.447 7.358 1.00 90.56 103 GLY A O 1
ATOM 778 N N . GLU A 1 104 ? 2.248 5.653 8.844 1.00 94.19 104 GLU A N 1
ATOM 779 C CA . GLU A 1 104 ? 2.505 4.372 9.513 1.00 94.19 104 GLU A CA 1
ATOM 780 C C . GLU A 1 104 ? 2.360 3.184 8.544 1.00 94.19 104 GLU A C 1
ATOM 782 O O . GLU A 1 104 ? 1.376 3.078 7.810 1.00 94.19 104 GLU A O 1
ATOM 787 N N . GLU A 1 105 ? 3.332 2.273 8.551 1.00 96.12 105 GLU A N 1
ATOM 788 C CA . GLU A 1 105 ? 3.293 1.056 7.739 1.00 96.12 105 GLU A CA 1
ATOM 789 C C . GLU A 1 105 ? 2.267 0.060 8.293 1.00 96.12 105 GLU A C 1
ATOM 791 O O . GLU A 1 105 ? 2.339 -0.345 9.452 1.00 96.12 105 GLU A O 1
ATOM 796 N N . LEU A 1 106 ? 1.330 -0.365 7.443 1.00 97.62 106 LEU A N 1
ATOM 797 C CA . LEU A 1 106 ? 0.324 -1.378 7.772 1.00 97.62 106 LEU A CA 1
ATOM 798 C C . LEU A 1 106 ? 0.721 -2.765 7.266 1.00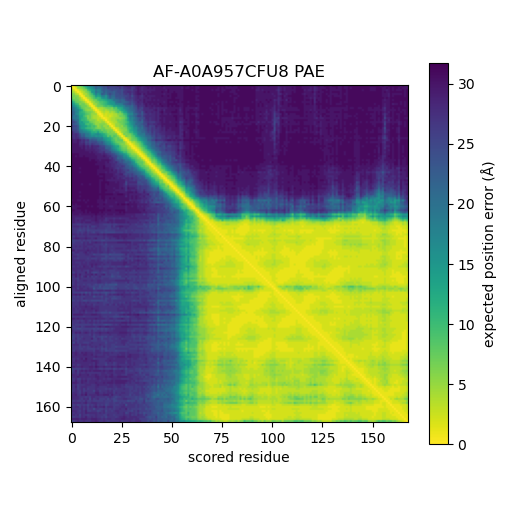 97.62 106 LEU A C 1
ATOM 800 O O . LEU A 1 106 ? 0.354 -3.771 7.873 1.00 97.62 106 LEU A O 1
ATOM 804 N N . GLY A 1 107 ? 1.454 -2.823 6.152 1.00 97.94 107 GLY A N 1
ATOM 805 C CA . GLY A 1 107 ? 1.967 -4.061 5.580 1.00 97.94 107 GLY A CA 1
ATOM 806 C C . GLY A 1 107 ? 2.792 -3.835 4.318 1.00 97.94 107 GLY A C 1
ATOM 807 O O . GLY A 1 107 ? 2.743 -2.776 3.691 1.00 97.94 107 GLY A O 1
ATOM 808 N N . THR A 1 108 ? 3.541 -4.860 3.922 1.00 98.19 108 THR A N 1
ATOM 809 C CA . THR A 1 108 ? 4.406 -4.851 2.736 1.00 98.19 108 THR A CA 1
ATOM 810 C C . THR A 1 108 ? 4.240 -6.130 1.932 1.00 98.19 108 THR A C 1
ATOM 812 O O . THR A 1 108 ? 3.814 -7.166 2.447 1.00 98.19 108 THR A O 1
ATOM 815 N N . GLY A 1 109 ? 4.567 -6.068 0.644 1.00 97.56 109 GLY A N 1
ATOM 816 C CA . GLY A 1 109 ? 4.491 -7.235 -0.221 1.00 97.56 109 GLY A CA 1
ATOM 817 C C . GLY A 1 109 ? 5.059 -6.999 -1.609 1.00 97.56 109 GLY A C 1
ATOM 818 O O . GLY A 1 109 ? 5.705 -5.990 -1.888 1.00 97.56 109 GLY A O 1
ATOM 819 N N . SER A 1 110 ? 4.800 -7.955 -2.488 1.00 97.62 110 SER A N 1
ATOM 820 C CA . SER A 1 110 ? 5.134 -7.872 -3.904 1.00 97.62 110 SER A CA 1
ATOM 821 C C . SER A 1 110 ? 3.969 -8.380 -4.732 1.00 97.62 110 SER A C 1
ATOM 823 O O . SER A 1 110 ? 3.272 -9.308 -4.315 1.00 97.62 110 SER A O 1
ATOM 825 N N . ILE A 1 111 ? 3.797 -7.823 -5.922 1.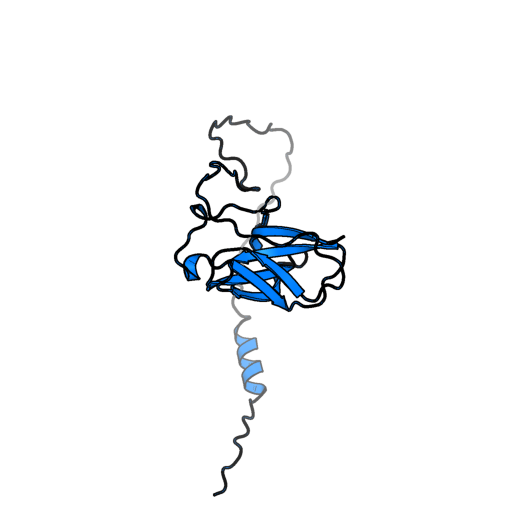00 98.25 111 ILE A N 1
ATOM 826 C CA . ILE A 1 111 ? 2.755 -8.260 -6.846 1.00 98.25 111 ILE A CA 1
ATOM 827 C C . ILE A 1 111 ? 3.130 -9.617 -7.451 1.00 98.25 111 ILE A C 1
ATOM 829 O O . ILE A 1 111 ? 4.259 -9.828 -7.905 1.00 98.25 111 ILE A O 1
ATOM 833 N N . GLY A 1 112 ? 2.178 -10.547 -7.431 1.00 98.12 112 GLY A N 1
ATOM 834 C CA . GLY A 1 112 ? 2.318 -11.890 -7.971 1.00 98.12 112 GLY A CA 1
ATOM 835 C C . GLY A 1 112 ? 2.487 -11.907 -9.489 1.00 98.12 112 GLY A C 1
ATOM 836 O O . GLY A 1 112 ? 2.251 -10.927 -10.193 1.00 98.12 112 GLY A O 1
ATOM 837 N N . SER A 1 113 ? 2.887 -13.061 -10.021 1.00 97.50 113 SER A N 1
ATOM 838 C CA . SER A 1 113 ? 3.036 -13.266 -11.470 1.00 97.50 113 SER A CA 1
ATOM 839 C C . SER A 1 113 ? 1.728 -13.134 -12.254 1.00 97.50 113 SER A C 1
ATOM 841 O O . SER A 1 113 ? 1.757 -12.992 -13.472 1.00 97.50 113 SER A O 1
ATOM 843 N N . ASP A 1 114 ? 0.592 -13.227 -11.566 1.00 97.50 114 ASP A N 1
ATOM 844 C CA . ASP A 1 114 ? -0.752 -13.027 -12.107 1.00 97.50 114 ASP A CA 1
ATOM 845 C C . ASP A 1 114 ? -1.169 -11.546 -12.172 1.00 97.50 114 ASP A C 1
ATOM 847 O O . ASP A 1 114 ? -2.248 -11.242 -12.672 1.00 97.50 114 ASP A O 1
ATOM 851 N N . GLY A 1 115 ? -0.313 -10.629 -11.708 1.00 97.44 115 GLY A N 1
ATOM 852 C CA . GLY A 1 115 ? -0.572 -9.192 -11.706 1.00 97.44 115 GLY A CA 1
ATOM 853 C C . GLY A 1 115 ? -1.435 -8.713 -10.539 1.00 97.44 115 GLY A C 1
ATOM 854 O O . GLY A 1 115 ? -1.921 -7.583 -10.571 1.00 97.44 115 GLY A O 1
ATOM 855 N N . THR A 1 116 ? -1.631 -9.545 -9.511 1.00 98.38 116 THR A N 1
ATOM 856 C CA . THR A 1 116 ? -2.406 -9.191 -8.312 1.00 98.38 116 THR A CA 1
ATOM 857 C C . THR A 1 116 ? -1.574 -9.310 -7.040 1.00 98.38 116 THR A C 1
ATOM 859 O O . THR A 1 116 ? -0.536 -9.974 -7.010 1.00 98.38 116 THR A O 1
ATOM 862 N N . PHE A 1 117 ? -2.005 -8.654 -5.965 1.00 98.38 117 PHE A N 1
ATOM 863 C CA . PHE A 1 117 ? -1.426 -8.844 -4.639 1.00 98.38 117 PHE A CA 1
ATOM 864 C C . PHE A 1 117 ? -2.502 -9.063 -3.579 1.00 98.38 117 PHE A C 1
ATOM 866 O O . PHE A 1 117 ? -3.645 -8.635 -3.714 1.00 98.38 117 PHE A O 1
ATOM 873 N N . SER A 1 118 ? -2.097 -9.714 -2.491 1.00 98.38 118 SER A N 1
ATOM 874 C CA . SER A 1 118 ? -2.891 -9.897 -1.279 1.00 98.38 118 SER A CA 1
ATOM 875 C C . SER A 1 118 ? -1.955 -9.754 -0.085 1.00 98.38 118 SER A C 1
ATOM 877 O O . SER A 1 118 ? -1.239 -10.693 0.266 1.00 98.38 118 SER A O 1
ATOM 879 N N . VAL A 1 119 ? -1.931 -8.566 0.513 1.00 98.62 119 VAL A N 1
ATOM 880 C CA . VAL A 1 119 ? -1.006 -8.216 1.595 1.00 98.62 119 VAL A CA 1
ATOM 881 C C . VAL A 1 119 ? -1.729 -8.302 2.938 1.00 98.62 119 VAL A C 1
ATOM 883 O O . VAL A 1 119 ? -2.739 -7.618 3.119 1.00 98.62 119 VAL A O 1
ATOM 886 N N . PRO A 1 120 ? -1.241 -9.120 3.891 1.00 98.44 120 PRO A N 1
ATOM 887 C CA . PRO A 1 120 ? -1.695 -9.062 5.272 1.00 98.44 120 PRO A CA 1
ATOM 888 C C . PRO A 1 120 ? -1.355 -7.703 5.883 1.00 98.44 120 PRO A C 1
ATOM 890 O O . PRO A 1 120 ? -0.228 -7.226 5.743 1.00 98.44 120 PRO A O 1
ATOM 893 N N . VAL A 1 121 ? -2.314 -7.109 6.583 1.00 98.38 121 VAL A N 1
ATOM 894 C CA . VAL A 1 121 ? -2.159 -5.814 7.251 1.00 98.38 121 VAL A CA 1
ATOM 895 C C . VAL A 1 121 ? -2.615 -5.889 8.702 1.00 98.38 121 VAL A C 1
ATOM 897 O O . VAL A 1 121 ? -3.380 -6.781 9.091 1.00 98.38 121 VAL A O 1
ATOM 900 N N . THR A 1 122 ? -2.168 -4.932 9.512 1.00 96.31 122 THR A N 1
ATOM 901 C CA . THR A 1 122 ? -2.822 -4.656 10.794 1.00 96.31 122 THR A CA 1
ATOM 902 C C . THR A 1 122 ? -4.307 -4.322 10.562 1.00 96.31 122 THR A C 1
ATOM 904 O O . THR A 1 122 ? -4.640 -3.736 9.528 1.00 96.31 122 THR A O 1
ATOM 907 N N . PRO A 1 123 ? -5.226 -4.726 11.467 1.00 96.81 123 PRO A N 1
ATOM 908 C CA . PRO A 1 123 ? -6.653 -4.471 11.291 1.00 96.81 123 PRO A CA 1
ATOM 909 C C . PRO A 1 123 ? -6.939 -2.993 11.021 1.00 96.81 123 PRO A C 1
ATOM 911 O O . PRO A 1 123 ? -6.566 -2.127 11.808 1.00 96.81 123 PRO A O 1
ATOM 914 N N . ILE A 1 124 ? -7.604 -2.726 9.902 1.00 97.75 124 ILE A N 1
ATOM 915 C CA . ILE A 1 124 ? -7.860 -1.368 9.429 1.00 97.75 124 ILE A CA 1
ATOM 916 C C . ILE A 1 124 ? -8.948 -0.692 10.271 1.00 97.75 124 ILE A C 1
ATOM 918 O O . ILE A 1 124 ? -10.048 -1.222 10.432 1.00 97.75 124 ILE A O 1
ATOM 922 N N . GLU A 1 125 ? -8.658 0.506 10.772 1.00 96.38 125 GLU A N 1
ATOM 923 C CA . GLU A 1 125 ? -9.610 1.326 11.524 1.00 96.38 125 GLU A CA 1
ATOM 924 C C . GLU A 1 125 ? -10.539 2.127 10.598 1.00 96.38 125 GLU A C 1
ATOM 926 O O . GLU A 1 125 ? -10.182 2.489 9.477 1.0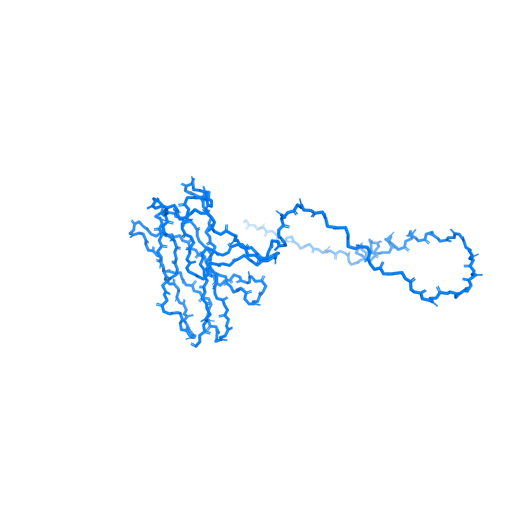0 96.38 125 GLU A O 1
ATOM 931 N N . ASN A 1 126 ? -11.745 2.442 11.070 1.00 97.06 126 ASN A N 1
ATOM 932 C CA . ASN A 1 126 ? -12.666 3.304 10.334 1.00 97.06 126 ASN A CA 1
ATOM 933 C C . ASN A 1 126 ? -12.147 4.753 10.277 1.00 97.06 126 ASN A C 1
ATOM 935 O O . ASN A 1 126 ? -11.590 5.268 11.247 1.00 97.06 126 ASN A O 1
ATOM 939 N N . GLY A 1 127 ? 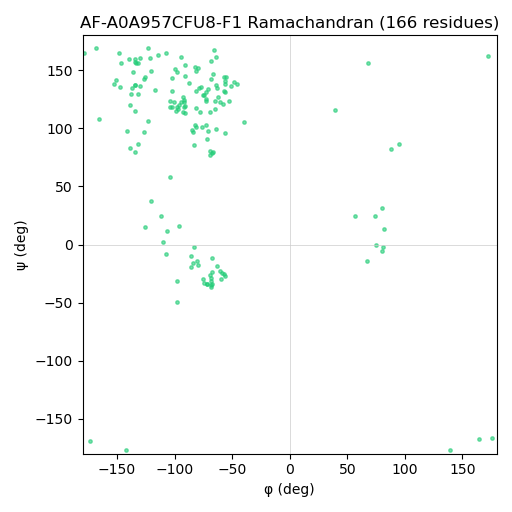-12.353 5.432 9.147 1.00 95.94 127 GLY A N 1
ATOM 940 C CA . GLY A 1 127 ? -12.010 6.840 8.962 1.00 95.94 127 GLY A CA 1
ATOM 941 C C . GLY A 1 127 ? -10.540 7.107 8.638 1.00 95.94 127 GLY A C 1
ATOM 942 O O . GLY A 1 127 ? -10.179 8.264 8.399 1.00 95.94 127 GLY A O 1
ATOM 943 N N . ILE A 1 128 ? -9.688 6.079 8.585 1.00 96.00 128 ILE A N 1
ATOM 944 C CA . ILE A 1 128 ? -8.309 6.239 8.116 1.00 96.00 128 ILE A CA 1
ATOM 945 C C . ILE A 1 128 ? -8.256 6.232 6.587 1.00 96.00 128 ILE A C 1
ATOM 947 O O . ILE A 1 128 ? -9.063 5.587 5.909 1.00 96.00 128 ILE A O 1
ATOM 951 N N . ARG A 1 129 ? -7.284 6.954 6.028 1.00 96.75 129 ARG A N 1
ATOM 952 C CA . ARG A 1 129 ? -6.935 6.859 4.613 1.00 96.75 129 ARG A CA 1
ATOM 953 C C . ARG A 1 129 ? -5.797 5.860 4.452 1.00 96.75 129 ARG A C 1
ATOM 955 O O . ARG A 1 129 ? -4.722 6.051 5.014 1.00 96.75 129 ARG A O 1
ATOM 962 N N . ILE A 1 130 ? -6.033 4.835 3.650 1.00 97.69 130 ILE A N 1
ATOM 963 C CA . ILE A 1 130 ? -5.023 3.873 3.217 1.00 97.69 130 ILE A CA 1
ATOM 964 C C . ILE A 1 130 ? -4.343 4.416 1.966 1.00 97.69 130 ILE A C 1
ATOM 966 O O . ILE A 1 130 ? -5.020 4.965 1.100 1.00 97.69 130 ILE A O 1
ATOM 970 N N . GLY A 1 131 ? -3.027 4.268 1.867 1.00 97.19 131 GLY A N 1
ATOM 971 C CA . GLY A 1 131 ? -2.223 4.661 0.715 1.00 97.19 131 GLY A CA 1
ATOM 972 C C . GLY A 1 131 ? -1.385 3.497 0.200 1.00 97.19 131 GLY A C 1
ATOM 973 O O . GLY A 1 131 ? -0.895 2.684 0.984 1.00 97.19 131 GLY A O 1
ATOM 974 N N . LEU A 1 132 ? -1.218 3.441 -1.119 1.00 97.75 132 LEU A N 1
ATOM 975 C CA . LEU A 1 132 ? -0.361 2.489 -1.814 1.00 97.75 132 LEU A CA 1
ATOM 976 C C . LEU A 1 132 ? 0.926 3.185 -2.266 1.00 97.75 132 LEU A C 1
ATOM 978 O O . LEU A 1 132 ? 0.895 4.115 -3.077 1.00 97.75 132 LEU A O 1
ATOM 982 N N . LEU A 1 133 ? 2.057 2.706 -1.755 1.00 95.81 133 LEU A N 1
ATOM 983 C CA . LEU A 1 133 ? 3.385 3.025 -2.268 1.00 95.81 133 LEU A CA 1
ATOM 984 C C . LEU A 1 133 ? 3.894 1.851 -3.102 1.00 95.81 133 LEU A C 1
ATOM 986 O O . LEU A 1 133 ? 3.695 0.693 -2.734 1.00 95.81 133 LEU A O 1
ATOM 990 N N . ALA A 1 134 ? 4.602 2.150 -4.186 1.00 94.88 134 ALA A N 1
ATOM 991 C CA . ALA A 1 134 ? 5.306 1.145 -4.967 1.00 94.88 134 ALA A CA 1
ATOM 992 C C . ALA A 1 134 ? 6.754 1.570 -5.206 1.00 94.88 134 ALA A C 1
ATOM 994 O O . ALA A 1 134 ? 7.027 2.719 -5.560 1.00 94.88 134 ALA A O 1
ATOM 995 N N . ASP A 1 135 ? 7.684 0.633 -5.045 1.00 95.50 135 ASP A N 1
ATOM 996 C CA . ASP A 1 135 ? 9.074 0.832 -5.442 1.00 95.50 135 ASP A CA 1
ATOM 997 C C . ASP A 1 135 ? 9.213 0.532 -6.935 1.00 95.50 135 ASP A C 1
ATOM 999 O O . ASP A 1 135 ? 9.533 -0.583 -7.346 1.00 95.50 135 ASP A O 1
ATOM 1003 N N . LEU A 1 136 ? 8.942 1.535 -7.767 1.00 93.50 136 LEU A N 1
ATOM 1004 C CA . LEU A 1 136 ? 8.966 1.403 -9.227 1.00 93.50 136 LEU A CA 1
ATOM 1005 C C . LEU A 1 136 ? 10.341 0.973 -9.761 1.00 93.50 136 LEU A C 1
ATOM 1007 O O . LEU A 1 136 ? 10.428 0.232 -10.744 1.00 93.50 136 LEU A O 1
ATOM 1011 N N . ASN A 1 137 ? 11.418 1.346 -9.063 1.00 93.62 137 ASN A N 1
ATOM 1012 C CA . ASN A 1 137 ? 12.776 0.978 -9.452 1.00 93.62 137 ASN A CA 1
ATOM 1013 C C . ASN A 1 137 ? 13.028 -0.530 -9.321 1.00 93.62 137 ASN A C 1
ATOM 1015 O O . ASN A 1 137 ? 13.894 -1.050 -10.025 1.00 93.62 137 ASN A O 1
ATOM 1019 N N . SER A 1 138 ? 12.262 -1.241 -8.479 1.00 89.81 138 SER A N 1
ATOM 1020 C CA . SER A 1 138 ? 12.388 -2.697 -8.293 1.00 89.81 138 SER A CA 1
ATOM 1021 C C . SER A 1 138 ? 12.226 -3.490 -9.594 1.00 89.81 138 SER A C 1
ATOM 1023 O O . SER A 1 138 ? 12.800 -4.569 -9.735 1.00 89.81 138 SER A O 1
ATOM 1025 N N . ILE A 1 139 ? 11.506 -2.925 -10.565 1.00 91.62 139 ILE A N 1
ATOM 1026 C CA . ILE A 1 139 ? 11.277 -3.506 -11.893 1.00 91.62 139 ILE A CA 1
ATOM 1027 C C . ILE A 1 139 ? 11.663 -2.553 -13.038 1.00 91.62 139 ILE A C 1
ATOM 1029 O O . ILE A 1 139 ? 11.302 -2.788 -14.188 1.00 91.62 139 ILE A O 1
ATOM 1033 N N . GLY A 1 140 ? 12.423 -1.492 -12.742 1.00 91.06 140 GLY A N 1
ATOM 1034 C CA . GLY A 1 140 ? 12.927 -0.546 -13.743 1.00 91.06 140 GLY A CA 1
ATOM 1035 C C . GLY A 1 140 ? 11.886 0.423 -14.315 1.00 91.06 140 GLY A C 1
ATOM 1036 O O . GLY A 1 140 ? 12.078 0.911 -15.426 1.00 91.06 140 GLY A O 1
ATOM 1037 N N . LEU A 1 141 ? 10.803 0.695 -13.582 1.00 91.69 141 LEU A N 1
ATOM 1038 C CA . LEU A 1 141 ? 9.797 1.698 -13.936 1.00 91.69 141 LEU A CA 1
ATOM 1039 C C . LEU A 1 141 ? 10.085 3.046 -13.267 1.00 91.69 141 LEU A C 1
ATOM 1041 O O . LEU A 1 141 ? 10.782 3.135 -12.254 1.00 91.69 141 LEU A O 1
ATOM 1045 N N . THR A 1 142 ? 9.487 4.100 -13.812 1.00 89.81 142 THR A N 1
ATOM 1046 C CA . THR A 1 142 ? 9.508 5.462 -13.273 1.00 89.81 142 THR A CA 1
ATOM 1047 C C . THR A 1 142 ? 8.088 5.984 -13.045 1.00 89.81 142 THR A C 1
ATOM 1049 O O . THR A 1 142 ? 7.113 5.403 -13.517 1.00 89.81 142 THR A O 1
ATOM 1052 N N . ASN A 1 143 ? 7.950 7.118 -12.349 1.00 86.81 143 ASN A N 1
ATOM 1053 C CA . ASN A 1 143 ? 6.637 7.730 -12.095 1.00 86.81 143 ASN A CA 1
ATOM 1054 C C . ASN A 1 143 ? 5.876 8.119 -13.377 1.00 86.81 143 ASN A C 1
ATOM 1056 O O . ASN A 1 143 ? 4.657 8.221 -13.333 1.00 86.81 143 ASN A O 1
ATOM 1060 N N . ASN A 1 144 ? 6.566 8.316 -14.506 1.00 87.81 144 ASN A N 1
ATOM 1061 C CA . ASN A 1 144 ? 5.930 8.657 -15.785 1.00 87.81 144 ASN A CA 1
ATOM 1062 C C . ASN A 1 144 ? 5.337 7.428 -16.498 1.00 87.81 144 ASN A C 1
ATOM 1064 O O . ASN A 1 144 ? 4.519 7.564 -17.409 1.00 87.81 144 ASN A O 1
ATOM 1068 N N . ASP A 1 145 ? 5.762 6.227 -16.098 1.00 90.12 145 ASP A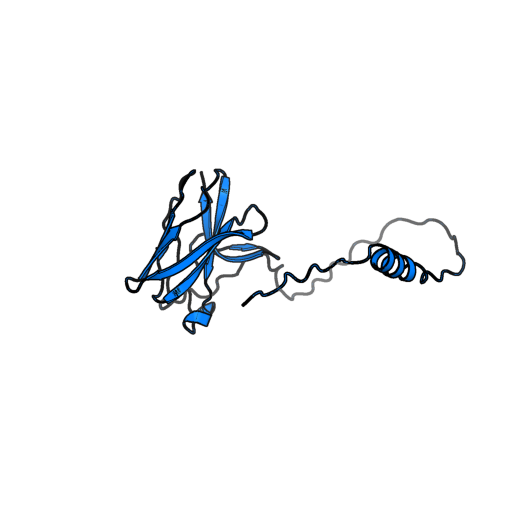 N 1
ATOM 1069 C CA . ASP A 1 145 ? 5.298 4.974 -16.690 1.00 90.12 145 ASP A CA 1
ATOM 1070 C C . ASP A 1 145 ? 3.999 4.484 -16.045 1.00 90.12 145 ASP A C 1
ATOM 1072 O O . ASP A 1 145 ? 3.301 3.661 -16.632 1.00 90.12 145 ASP A O 1
ATOM 1076 N N . VAL A 1 146 ? 3.668 4.970 -14.846 1.00 90.81 146 VAL A N 1
ATOM 1077 C CA . VAL A 1 146 ? 2.541 4.489 -14.043 1.00 90.81 146 VAL A CA 1
ATOM 1078 C C . VAL A 1 146 ? 1.363 5.449 -14.129 1.00 90.81 146 VAL A C 1
ATOM 1080 O O . VAL A 1 146 ? 1.506 6.653 -13.930 1.00 90.81 146 VAL A O 1
ATOM 1083 N N . ILE A 1 147 ? 0.180 4.894 -14.380 1.00 90.50 147 ILE A N 1
ATOM 1084 C CA . ILE A 1 147 ? -1.084 5.621 -14.301 1.00 90.50 147 ILE A CA 1
ATOM 1085 C C . ILE A 1 147 ? -1.502 5.654 -12.827 1.00 90.50 147 ILE A C 1
ATOM 1087 O O . ILE A 1 147 ? -1.726 4.585 -12.249 1.00 90.50 147 ILE A O 1
ATOM 1091 N N . PRO A 1 148 ? -1.609 6.840 -12.205 1.00 88.31 148 PRO A N 1
ATOM 1092 C CA . PRO A 1 148 ? -2.103 6.942 -10.842 1.00 88.31 148 PRO A CA 1
ATOM 1093 C C . PRO A 1 148 ? -3.578 6.549 -10.742 1.00 88.31 148 PRO A C 1
ATOM 1095 O O . PRO A 1 148 ? -4.372 6.823 -11.644 1.00 88.31 148 PRO A O 1
ATOM 1098 N N . GLY A 1 149 ? -3.951 5.947 -9.615 1.00 88.00 149 GLY A N 1
ATOM 1099 C CA . GLY A 1 149 ? -5.345 5.698 -9.267 1.00 88.00 149 GLY A CA 1
ATOM 1100 C C . GLY A 1 149 ? -6.128 7.000 -9.080 1.00 88.00 149 GLY A C 1
ATOM 1101 O O . GLY A 1 149 ? -5.562 8.067 -8.841 1.00 88.00 149 GLY A O 1
ATOM 1102 N N . GLU A 1 150 ? -7.458 6.912 -9.147 1.00 86.94 150 GLU A N 1
ATOM 1103 C CA . GLU A 1 150 ? -8.361 8.076 -9.071 1.00 86.94 150 GLU A CA 1
ATOM 1104 C C . GLU A 1 150 ? -8.181 8.919 -7.798 1.00 86.94 150 GLU A C 1
ATOM 1106 O O . GLU A 1 150 ? -8.454 10.118 -7.787 1.00 86.94 150 GLU A O 1
ATOM 1111 N N . GLU A 1 151 ? -7.719 8.292 -6.718 1.00 91.81 151 GLU A N 1
ATOM 1112 C CA . GLU A 1 151 ? -7.490 8.926 -5.422 1.00 91.81 151 GLU A CA 1
ATOM 1113 C C . GLU A 1 151 ? -5.997 9.006 -5.073 1.00 91.81 151 GLU A C 1
ATOM 1115 O O . GLU A 1 151 ? -5.634 9.067 -3.895 1.00 91.81 151 GLU A O 1
ATOM 1120 N N . ALA A 1 152 ? -5.114 8.998 -6.073 1.00 91.94 152 ALA A N 1
ATOM 1121 C CA . ALA A 1 152 ? -3.700 9.269 -5.860 1.00 91.94 152 ALA A CA 1
ATOM 1122 C C . ALA A 1 152 ? -3.504 10.629 -5.182 1.00 91.94 152 ALA A C 1
ATOM 1124 O O . ALA A 1 152 ? -4.195 11.612 -5.472 1.00 91.94 152 ALA A O 1
ATOM 1125 N N . ILE A 1 153 ? -2.553 10.695 -4.256 1.00 92.50 153 ILE A N 1
ATOM 1126 C CA . ILE A 1 153 ? -2.340 11.898 -3.458 1.00 92.50 153 ILE A CA 1
ATOM 1127 C C . ILE A 1 153 ? -0.867 12.067 -3.106 1.00 92.50 153 ILE A C 1
ATOM 1129 O O . ILE A 1 153 ? -0.193 11.124 -2.699 1.00 92.50 153 ILE A O 1
ATOM 1133 N N . ASN A 1 154 ? -0.370 13.294 -3.243 1.00 91.25 154 ASN A N 1
ATOM 1134 C CA . ASN A 1 154 ? 0.933 13.685 -2.724 1.00 91.25 154 ASN A CA 1
ATOM 1135 C C . ASN A 1 154 ? 0.733 14.397 -1.389 1.00 91.25 154 ASN A C 1
ATOM 1137 O O . ASN A 1 154 ? 0.134 15.472 -1.346 1.00 91.25 154 ASN A O 1
ATOM 1141 N N . ILE A 1 155 ? 1.225 13.806 -0.307 1.00 88.50 155 ILE A N 1
ATOM 1142 C CA . ILE A 1 155 ? 1.197 14.426 1.011 1.00 88.50 155 ILE A CA 1
ATOM 1143 C C . ILE A 1 155 ? 2.598 14.968 1.308 1.00 88.50 155 ILE A C 1
ATOM 1145 O O . ILE A 1 155 ? 3.545 14.178 1.407 1.00 88.50 155 ILE A O 1
ATOM 1149 N N . PRO A 1 156 ? 2.756 16.293 1.494 1.00 85.75 156 PRO A N 1
ATOM 1150 C CA . PRO A 1 156 ? 4.036 16.876 1.866 1.00 85.75 156 PRO A CA 1
ATOM 1151 C C . PRO A 1 156 ? 4.642 16.168 3.079 1.00 85.75 156 PRO A C 1
ATOM 1153 O O . PRO A 1 156 ? 3.947 15.893 4.053 1.00 85.75 156 PRO A O 1
ATOM 1156 N N . GLN A 1 157 ? 5.945 15.891 3.012 1.00 85.62 157 GLN A N 1
ATOM 1157 C CA . GLN A 1 157 ? 6.729 15.200 4.049 1.00 85.62 157 GLN A CA 1
ATOM 1158 C C . GLN A 1 157 ? 6.389 13.718 4.293 1.00 85.62 157 GLN A C 1
ATOM 1160 O O . GLN A 1 157 ? 7.211 13.042 4.904 1.00 85.62 157 GLN A O 1
ATOM 1165 N N . VAL A 1 158 ? 5.256 13.200 3.805 1.00 86.75 158 VAL A N 1
ATOM 1166 C CA . VAL A 1 158 ? 4.911 11.769 3.901 1.00 86.75 158 VAL A CA 1
ATOM 1167 C C . VAL A 1 158 ? 5.262 11.039 2.603 1.00 86.75 158 VAL A C 1
ATOM 1169 O O . VAL A 1 158 ? 5.946 10.022 2.643 1.00 86.75 158 VAL A O 1
ATOM 1172 N N . GLY A 1 159 ? 4.854 11.572 1.448 1.00 86.81 159 GLY A N 1
ATOM 1173 C CA . GLY A 1 159 ? 5.187 11.006 0.141 1.00 86.81 159 GLY A CA 1
ATOM 1174 C C . GLY A 1 159 ? 4.035 11.015 -0.862 1.00 86.81 159 GLY A C 1
ATOM 1175 O O . GLY A 1 159 ? 2.940 11.513 -0.594 1.00 86.81 159 GLY A O 1
ATOM 1176 N N . TYR A 1 160 ? 4.318 10.447 -2.035 1.00 91.00 160 TYR A N 1
ATOM 1177 C CA . TYR A 1 160 ? 3.367 10.281 -3.128 1.00 91.00 160 TYR A CA 1
ATOM 1178 C C . TYR A 1 160 ? 2.761 8.880 -3.110 1.00 91.00 160 TYR A C 1
ATOM 1180 O O . TYR A 1 160 ? 3.471 7.895 -3.297 1.00 91.00 160 TYR A O 1
ATOM 1188 N N . PHE A 1 161 ? 1.450 8.808 -2.911 1.00 94.00 161 PHE A N 1
ATOM 1189 C CA . PHE A 1 161 ? 0.680 7.574 -2.946 1.00 94.00 161 PHE A CA 1
ATOM 1190 C C . PHE A 1 161 ? 0.054 7.411 -4.329 1.00 94.00 161 PHE A C 1
ATOM 1192 O O . PHE A 1 161 ? -0.729 8.262 -4.757 1.00 94.00 161 PHE A O 1
ATOM 1199 N N . ILE A 1 162 ? 0.404 6.318 -5.010 1.00 94.31 162 ILE A N 1
ATOM 1200 C CA . ILE A 1 162 ? -0.029 6.019 -6.387 1.00 94.31 162 ILE A CA 1
ATOM 1201 C C . ILE A 1 162 ? -1.531 5.730 -6.430 1.00 94.31 162 ILE A C 1
ATOM 1203 O O . ILE A 1 162 ? -2.185 6.008 -7.427 1.00 94.31 162 ILE A O 1
ATOM 1207 N N . ASP A 1 163 ? -2.081 5.220 -5.333 1.00 96.75 163 ASP A N 1
ATOM 1208 C CA . ASP A 1 163 ? -3.515 5.134 -5.090 1.00 96.75 163 ASP A CA 1
ATOM 1209 C C . ASP A 1 163 ? -3.773 5.314 -3.588 1.00 96.75 163 ASP A C 1
ATOM 1211 O O . ASP A 1 163 ? -2.891 5.079 -2.753 1.00 96.75 163 ASP A O 1
ATOM 1215 N N . SER A 1 164 ? -4.973 5.747 -3.223 1.00 96.38 164 SER A N 1
ATOM 1216 C CA . SER A 1 164 ? -5.392 5.829 -1.827 1.00 96.38 164 SER A CA 1
ATOM 1217 C C . SER A 1 164 ? -6.892 5.587 -1.685 1.00 96.38 164 SER A C 1
ATOM 1219 O O . SER A 1 164 ? -7.625 5.616 -2.665 1.00 96.38 164 SER A O 1
ATOM 1221 N N . PHE A 1 165 ? -7.372 5.317 -0.474 1.00 97.31 165 PHE A N 1
ATOM 1222 C CA . PHE A 1 165 ? -8.799 5.128 -0.212 1.00 97.31 165 PHE A CA 1
ATOM 1223 C C . PHE A 1 165 ? -9.146 5.507 1.227 1.00 97.31 165 PHE A C 1
ATOM 1225 O O . PHE A 1 165 ? -8.410 5.163 2.150 1.00 97.31 165 PHE A O 1
ATOM 1232 N N . VAL A 1 166 ? -10.270 6.201 1.435 1.00 97.12 166 VAL A N 1
ATOM 1233 C CA . VAL A 1 166 ? -10.801 6.468 2.787 1.00 97.12 166 VAL A CA 1
ATOM 1234 C C . VAL A 1 166 ? -11.758 5.363 3.189 1.00 97.12 166 VAL A C 1
ATOM 1236 O O . VAL A 1 166 ? -12.807 5.195 2.565 1.00 97.12 166 VAL A O 1
ATOM 1239 N N . VAL A 1 167 ? -11.419 4.677 4.274 1.00 97.25 167 VAL A N 1
ATOM 1240 C CA . VAL A 1 167 ? -12.242 3.627 4.875 1.00 97.25 167 VAL A CA 1
ATOM 1241 C C . VAL A 1 167 ? -13.468 4.265 5.528 1.00 97.25 167 VAL A C 1
ATOM 1243 O O . VAL A 1 167 ? -13.347 5.292 6.203 1.00 97.25 167 VAL A O 1
ATOM 1246 N N . ARG A 1 168 ? -14.646 3.683 5.289 1.00 89.06 168 ARG A N 1
ATOM 1247 C CA . ARG A 1 168 ? -15.941 4.143 5.807 1.00 89.06 168 ARG A CA 1
ATOM 1248 C C . ARG A 1 168 ? -16.758 2.991 6.365 1.00 89.06 168 ARG A C 1
ATOM 1250 O O . ARG A 1 168 ? -16.559 1.859 5.868 1.00 89.06 168 ARG A O 1
#

Nearest PDB structures (foldseek):
  1qwh-assembly1_A-2  TM=7.868E-01  e=4.227E-01  Homo sapiens
  6tpw-assembly1_A  TM=4.774E-01  e=4.465E-01  Homo sapiens
  4nn5-assembly1_C  TM=4.939E-01  e=8.616E-01  Mus musculus
  1hwg-assembly1_C  TM=4.421E-01  e=6.189E+00  Homo sapiens

Radius of gyration: 27.01 Å; Cα contacts (8 Å, |Δi|>4): 267; chains: 1; bounding box: 50×82×59 Å

Foldseek 3Di:
DDDDDDDDDDDPVVVVVVVVVPPPDDDDDDDDDDDDDDDDDDDDDPPPPPDDDPDPFWDPPDDPPVQAWEWEWDDDDAFQDQKTKTFTAFFWKKFKFFPVPLTHTFFIDTQHNVGMDITGGDGHHAFTKIFMDIPQVSPDGDPVRHQADPAWGQDPPRGTGSYMHHYD

Solvent-accessible surface area (backbone atoms only — not comparable to full-atom values): 10570 Å² total; per-residue (Å²): 142,84,85,80,87,83,80,86,80,79,63,69,71,62,60,56,55,64,63,67,68,73,79,80,82,81,88,84,86,86,90,88,84,90,82,80,89,84,84,84,92,76,80,81,81,82,75,85,70,91,68,92,72,73,82,86,70,61,81,81,86,76,74,88,56,92,85,38,42,62,40,40,68,56,79,85,58,53,55,63,36,44,62,50,44,30,40,30,60,54,62,32,35,37,37,38,24,32,55,70,64,80,49,41,79,41,32,60,48,54,24,35,90,86,25,36,37,76,30,62,34,59,66,36,60,68,72,38,30,39,26,34,38,66,47,43,65,71,72,73,46,53,80,85,47,45,41,64,30,99,48,41,46,55,42,87,99,69,46,68,22,42,14,40,50,73,23,102

Secondary structure (DSSP, 8-state):
--PPP------HHHHHHHHHTTT-------------------PPP-----------SS-------TTPEE-EE-SPPPTT-SEEEEE-STT-EEEEEETTTTTEEEEEEE--TTSEEEEE-SPPPTTPEEEEEEEGGGGT--TTTEEPPTT-EEETTTEEESEEEE--